Protein AF-A0A6P4AEH3-F1 (afdb_monomer_lite)

Foldseek 3Di:
DDPLVVCLVPDDPVLNVVCVPPPDPVVSVVSVVVVVVVVLVVLLVVLVCQLVPQACDDDDLVVSLVSLVVSVVSNVVSPDDADPVNSVVSSVVSHVVVVVVVVVVVVVVVVVVVVVVVVVVVVVVVPPDDDDDDDDDDDDDDDDDDDDDDDDDDDDDDDDDDDDDDDDDDDD

Sequence (172 aa):
MTARCYILASVAEYLRKQIDDLECVLEILQTLDGMFAKSNSTARQAVIGALMNTRITEGNVRDHCLKMMGHISAAEVIGAKLEQEMKIDMILESLLDSFNKLKLTLVELMHELESTERFFVKQGNAYHAESSSIPKGKLKGGKKNKKQKETGPAIKPTVMKKSKGKCFKCRQ

Radius of gyration: 39.33 Å; chains: 1; bounding box: 103×27×96 Å

pLDDT: mean 74.21, std 24.33, range [27.44, 97.69]

Structure (mmCIF, N/CA/C/O backbone):
data_AF-A0A6P4AEH3-F1
#
_entry.id   AF-A0A6P4AEH3-F1
#
loop_
_atom_site.group_PDB
_atom_site.id
_atom_site.type_symbol
_atom_site.label_atom_id
_atom_site.label_alt_id
_atom_site.label_comp_id
_atom_site.label_asym_id
_atom_site.label_entity_id
_atom_site.label_seq_id
_atom_site.pdbx_PDB_ins_code
_atom_site.Cartn_x
_atom_site.Cartn_y
_atom_site.Cartn_z
_atom_site.occupancy
_atom_site.B_iso_or_equiv
_atom_site.auth_seq_id
_atom_site.auth_comp_id
_atom_site.auth_asym_id
_atom_site.auth_atom_id
_atom_site.pdbx_PDB_model_num
ATOM 1 N N . MET A 1 1 ? 16.520 -6.399 -35.974 1.00 65.44 1 MET A N 1
ATOM 2 C CA . MET A 1 1 ? 15.841 -6.029 -34.712 1.00 65.44 1 MET A CA 1
ATOM 3 C C . MET A 1 1 ? 16.871 -5.398 -33.792 1.00 65.44 1 MET A C 1
ATOM 5 O O . MET A 1 1 ? 17.853 -6.062 -33.491 1.00 65.44 1 MET A O 1
ATOM 9 N N . THR A 1 2 ? 16.709 -4.128 -33.415 1.00 88.38 2 THR A N 1
ATOM 10 C CA . THR A 1 2 ? 17.583 -3.471 -32.426 1.00 88.38 2 THR A CA 1
ATOM 11 C C . THR A 1 2 ? 17.031 -3.696 -31.017 1.00 88.38 2 THR A C 1
ATOM 13 O O . THR A 1 2 ? 15.836 -3.954 -30.854 1.00 88.38 2 THR A O 1
ATOM 16 N N . ALA A 1 3 ? 17.879 -3.584 -29.990 1.00 91.44 3 ALA A N 1
ATOM 17 C CA . ALA A 1 3 ? 17.454 -3.717 -28.593 1.00 91.44 3 ALA A CA 1
ATOM 18 C C . ALA A 1 3 ? 16.290 -2.766 -28.247 1.00 91.44 3 ALA A C 1
ATOM 20 O O . ALA A 1 3 ? 15.340 -3.167 -27.581 1.00 91.44 3 ALA A O 1
ATOM 21 N N . ARG A 1 4 ? 16.302 -1.545 -28.800 1.00 93.06 4 ARG A N 1
ATOM 22 C CA . ARG A 1 4 ? 15.210 -0.571 -28.671 1.00 93.06 4 ARG A CA 1
ATOM 23 C C . ARG A 1 4 ? 13.872 -1.108 -29.184 1.00 93.06 4 ARG A C 1
ATOM 25 O O . ARG A 1 4 ? 12.885 -1.048 -28.460 1.00 93.06 4 ARG A O 1
ATOM 32 N N . CYS A 1 5 ? 13.827 -1.661 -30.399 1.00 91.88 5 CYS A N 1
ATOM 33 C CA . CYS A 1 5 ? 12.586 -2.208 -30.961 1.00 91.88 5 CYS A CA 1
ATOM 34 C C . CYS A 1 5 ? 12.020 -3.343 -30.100 1.00 91.88 5 CYS A C 1
ATOM 36 O O . CYS A 1 5 ? 10.808 -3.443 -29.944 1.00 91.88 5 CYS A O 1
ATOM 38 N N . TYR A 1 6 ? 12.892 -4.176 -29.525 1.00 93.88 6 TYR A N 1
ATOM 39 C CA . TYR A 1 6 ? 12.466 -5.241 -28.621 1.00 93.88 6 TYR A CA 1
ATOM 40 C C . TYR A 1 6 ? 11.863 -4.681 -27.327 1.00 93.88 6 TYR A C 1
ATOM 42 O O . TYR A 1 6 ? 10.778 -5.100 -26.928 1.00 93.88 6 TYR A O 1
ATOM 50 N N . ILE A 1 7 ? 12.515 -3.695 -26.702 1.00 93.62 7 ILE A N 1
ATOM 51 C CA . ILE A 1 7 ? 12.011 -3.057 -25.478 1.00 93.62 7 ILE A CA 1
ATOM 52 C C . ILE A 1 7 ? 10.654 -2.389 -25.742 1.00 93.62 7 ILE A C 1
ATOM 54 O O . ILE A 1 7 ? 9.695 -2.672 -25.031 1.00 93.62 7 ILE A O 1
ATOM 58 N N . LEU A 1 8 ? 10.529 -1.585 -26.803 1.00 92.81 8 LEU A N 1
ATOM 59 C CA . LEU A 1 8 ? 9.272 -0.898 -27.138 1.00 92.81 8 LEU A CA 1
ATOM 60 C C . LEU A 1 8 ? 8.123 -1.862 -27.465 1.00 92.81 8 LEU A C 1
ATOM 62 O O . LEU A 1 8 ? 6.970 -1.557 -27.168 1.00 92.81 8 LEU A O 1
ATOM 66 N N . ALA A 1 9 ? 8.422 -3.024 -28.052 1.00 93.06 9 ALA A N 1
ATOM 67 C CA . ALA A 1 9 ? 7.426 -4.064 -28.302 1.00 93.06 9 ALA A CA 1
ATOM 68 C C . ALA A 1 9 ? 7.006 -4.817 -27.024 1.00 93.06 9 ALA A C 1
ATOM 70 O O . ALA A 1 9 ? 5.902 -5.352 -26.972 1.00 93.06 9 ALA A O 1
ATOM 71 N N . SER A 1 10 ? 7.876 -4.863 -26.010 1.00 92.50 10 SER A N 1
ATOM 72 C CA . SER A 1 10 ? 7.669 -5.630 -24.772 1.00 92.50 10 SER A CA 1
ATOM 73 C C . SER A 1 10 ? 7.032 -4.812 -23.645 1.00 92.50 10 SER A C 1
ATOM 75 O O . SER A 1 10 ? 6.462 -5.372 -22.710 1.00 92.50 10 SER A O 1
ATOM 77 N N . VAL A 1 11 ? 7.163 -3.487 -23.691 1.00 92.38 11 VAL A N 1
ATOM 78 C CA . VAL A 1 11 ? 6.689 -2.579 -22.644 1.00 92.38 11 VAL A CA 1
ATOM 79 C C . VAL A 1 11 ? 5.191 -2.299 -22.803 1.00 92.38 11 VAL A C 1
ATOM 81 O O . VAL A 1 11 ? 4.683 -2.108 -23.907 1.00 92.38 11 VAL A O 1
ATOM 84 N N . ALA A 1 12 ? 4.475 -2.247 -21.676 1.00 92.62 12 ALA A N 1
ATOM 85 C CA . ALA A 1 12 ? 3.052 -1.927 -21.650 1.00 92.62 12 ALA A CA 1
ATOM 86 C C . ALA A 1 12 ? 2.761 -0.543 -22.258 1.00 92.62 12 ALA A C 1
ATOM 88 O O . ALA A 1 12 ? 3.529 0.406 -22.089 1.00 92.62 12 ALA A O 1
ATOM 89 N N . GLU A 1 13 ? 1.605 -0.404 -22.911 1.00 90.94 13 GLU A N 1
ATOM 90 C CA . GLU A 1 13 ? 1.248 0.792 -23.686 1.00 90.94 13 GLU A CA 1
ATOM 91 C C . GLU A 1 13 ? 1.344 2.100 -22.878 1.00 90.94 13 GLU A C 1
ATOM 93 O O . GLU A 1 13 ? 1.803 3.123 -23.387 1.00 90.94 13 GLU A O 1
ATOM 98 N N . TYR A 1 14 ? 0.973 2.066 -21.594 1.00 87.75 14 TYR A N 1
ATOM 99 C CA . TYR A 1 14 ? 1.010 3.247 -20.728 1.00 87.75 14 TYR A CA 1
ATOM 100 C C . TYR A 1 14 ? 2.435 3.743 -20.423 1.00 87.75 14 TYR A C 1
ATOM 102 O O . TYR A 1 14 ? 2.624 4.940 -20.218 1.00 87.75 14 TYR A O 1
ATOM 110 N N . LEU A 1 15 ? 3.429 2.847 -20.403 1.00 89.69 15 LEU A N 1
ATOM 111 C CA . LEU A 1 15 ? 4.845 3.194 -20.229 1.00 89.69 15 LEU A CA 1
ATOM 112 C C . LEU A 1 15 ? 5.470 3.616 -21.557 1.00 89.69 15 LEU A C 1
ATOM 114 O O . LEU A 1 15 ? 6.307 4.515 -21.578 1.00 89.69 15 LEU A O 1
ATOM 118 N N . ARG A 1 16 ? 5.034 3.004 -22.668 1.00 91.81 16 ARG A N 1
ATOM 119 C CA . ARG A 1 16 ? 5.607 3.243 -23.997 1.00 91.81 16 ARG A CA 1
ATOM 120 C C . ARG A 1 16 ? 5.592 4.721 -24.378 1.00 91.81 16 ARG A C 1
ATOM 122 O O . ARG A 1 16 ? 6.592 5.217 -24.876 1.00 91.81 16 ARG A O 1
ATOM 129 N N . LYS A 1 17 ? 4.518 5.445 -24.041 1.00 90.62 17 LYS A N 1
ATOM 130 C CA . LYS A 1 17 ? 4.379 6.891 -24.303 1.00 90.62 17 LYS A CA 1
ATOM 131 C C . LYS A 1 17 ? 5.504 7.756 -23.722 1.00 90.62 17 LYS A C 1
ATOM 133 O O . LYS A 1 17 ? 5.697 8.859 -24.206 1.00 90.62 17 LYS A O 1
ATOM 138 N N . GLN A 1 18 ? 6.210 7.293 -22.688 1.00 89.56 18 GLN A N 1
ATOM 139 C CA . GLN A 1 18 ? 7.309 8.048 -22.071 1.00 89.56 18 GLN A CA 1
ATOM 140 C C . GLN A 1 18 ? 8.694 7.672 -22.609 1.00 89.56 18 GLN A C 1
ATOM 142 O O . GLN A 1 18 ? 9.661 8.360 -22.306 1.00 89.56 18 GLN A O 1
ATOM 147 N N . ILE A 1 19 ? 8.796 6.587 -23.382 1.00 94.31 19 ILE A N 1
ATOM 148 C CA . ILE A 1 19 ? 10.073 6.058 -23.882 1.00 94.31 19 ILE A CA 1
ATOM 149 C C . ILE A 1 19 ? 10.128 5.939 -25.412 1.00 94.31 19 ILE A C 1
ATOM 151 O O . ILE A 1 19 ? 11.173 5.576 -25.945 1.00 94.31 19 ILE A O 1
ATOM 155 N N . ASP A 1 20 ? 9.028 6.221 -26.120 1.00 93.06 20 ASP A N 1
ATOM 156 C CA . ASP A 1 20 ? 8.936 6.081 -27.581 1.00 93.06 20 ASP A CA 1
ATOM 157 C C . ASP A 1 20 ? 9.878 7.053 -28.302 1.00 93.06 20 ASP A C 1
ATOM 159 O O . ASP A 1 20 ? 10.517 6.672 -29.277 1.00 93.06 20 ASP A O 1
ATOM 163 N N . ASP A 1 21 ? 10.050 8.267 -27.778 1.00 92.56 21 ASP A N 1
ATOM 164 C CA . ASP A 1 21 ? 10.915 9.293 -28.379 1.00 92.56 21 ASP A CA 1
ATOM 165 C C . ASP A 1 21 ? 12.406 9.106 -28.044 1.00 92.56 21 ASP A C 1
ATOM 167 O O . ASP A 1 21 ? 13.264 9.785 -28.604 1.00 92.56 21 ASP A O 1
ATOM 171 N N . LEU A 1 22 ? 12.743 8.177 -27.144 1.00 93.62 22 LEU A N 1
ATOM 172 C CA . LEU A 1 22 ? 14.124 7.938 -26.729 1.00 93.62 22 LEU A CA 1
ATOM 173 C C . LEU A 1 22 ? 14.816 6.996 -27.719 1.00 93.62 22 LEU A C 1
ATOM 175 O O . LEU A 1 22 ? 14.379 5.862 -27.932 1.00 93.62 22 LEU A O 1
ATOM 179 N N . GLU A 1 23 ? 15.918 7.439 -28.321 1.00 92.00 23 GLU A N 1
ATOM 180 C CA . GLU A 1 23 ? 16.711 6.624 -29.255 1.00 92.00 23 GLU A CA 1
ATOM 181 C C . GLU A 1 23 ? 17.788 5.797 -28.541 1.00 92.00 23 GLU A C 1
ATOM 183 O O . GLU A 1 23 ? 18.100 4.673 -28.949 1.00 92.00 23 GLU A O 1
ATOM 188 N N . CYS A 1 24 ? 18.334 6.329 -27.445 1.00 93.69 24 CYS A N 1
ATOM 189 C CA . CYS A 1 24 ? 19.392 5.691 -26.679 1.00 93.69 24 CYS A CA 1
ATOM 190 C C . CYS A 1 24 ? 18.826 4.637 -25.718 1.00 93.69 24 CYS A C 1
ATOM 192 O O . CYS A 1 24 ? 17.996 4.921 -24.856 1.00 93.69 24 CYS A O 1
ATOM 194 N N . VAL A 1 25 ? 19.332 3.404 -25.810 1.00 94.44 25 VAL A N 1
ATOM 195 C CA . VAL A 1 25 ? 18.908 2.304 -24.925 1.00 94.44 25 VAL A CA 1
ATOM 196 C C . VAL A 1 25 ? 19.202 2.615 -23.453 1.00 94.44 25 VAL A C 1
ATOM 198 O O . VAL A 1 25 ? 18.405 2.253 -22.592 1.00 94.44 25 VAL A O 1
ATOM 201 N N . LEU A 1 26 ? 20.302 3.313 -23.151 1.00 94.88 26 LEU A N 1
ATOM 202 C CA . LEU A 1 26 ? 20.632 3.705 -21.776 1.00 94.88 26 LEU A CA 1
ATOM 203 C C . LEU A 1 26 ? 19.604 4.686 -21.197 1.00 94.88 26 LEU A C 1
ATOM 205 O O . LEU A 1 26 ? 19.187 4.510 -20.057 1.00 94.88 26 LEU A O 1
ATOM 209 N N . GLU A 1 27 ? 19.150 5.662 -21.984 1.00 94.75 27 GLU A N 1
ATOM 210 C CA . GLU A 1 27 ? 18.126 6.629 -21.559 1.00 94.75 27 GLU A CA 1
ATOM 211 C C . GLU A 1 27 ? 16.769 5.955 -21.335 1.00 94.75 27 GLU A C 1
ATOM 213 O O . GLU A 1 27 ? 16.077 6.270 -20.366 1.00 94.75 27 GLU A O 1
ATOM 218 N N . ILE A 1 28 ? 16.410 4.975 -22.176 1.00 94.81 28 ILE A N 1
ATOM 219 C CA . ILE A 1 28 ? 15.206 4.153 -21.979 1.00 94.81 28 ILE A CA 1
ATOM 220 C C . ILE A 1 28 ? 15.291 3.407 -20.645 1.00 94.81 28 ILE A C 1
ATOM 222 O O . ILE A 1 28 ? 14.342 3.438 -19.861 1.00 94.81 28 ILE A O 1
ATOM 226 N N . LEU A 1 29 ? 16.424 2.753 -20.366 1.00 94.12 29 LEU A N 1
ATOM 227 C CA . LEU A 1 29 ? 16.621 2.007 -19.122 1.00 94.12 29 LEU A CA 1
ATOM 228 C C . LEU A 1 29 ? 16.578 2.923 -17.894 1.00 94.12 29 LEU A C 1
ATOM 230 O O . LEU A 1 29 ? 15.905 2.589 -16.925 1.00 94.12 29 LEU A O 1
ATOM 234 N N . GLN A 1 30 ? 17.231 4.086 -17.947 1.00 94.62 30 GLN A N 1
ATOM 235 C CA . GLN A 1 30 ? 17.209 5.074 -16.863 1.00 94.62 30 GLN A CA 1
ATOM 236 C C . GLN A 1 30 ? 15.808 5.641 -16.623 1.00 94.62 30 GLN A C 1
ATOM 238 O O . GLN A 1 30 ? 15.382 5.778 -15.477 1.00 94.62 30 GLN A O 1
ATOM 243 N N . THR A 1 31 ? 15.067 5.935 -17.693 1.00 94.06 31 THR A N 1
ATOM 244 C CA . THR A 1 31 ? 13.684 6.418 -17.595 1.00 94.06 31 THR A CA 1
ATOM 245 C C . THR A 1 31 ? 12.790 5.371 -16.944 1.00 94.06 31 THR A C 1
ATOM 247 O O . THR A 1 31 ? 12.067 5.681 -15.998 1.00 94.06 31 THR A O 1
ATOM 250 N N . LEU A 1 32 ? 12.874 4.119 -17.401 1.00 93.12 32 LEU A N 1
ATOM 251 C CA . LEU A 1 32 ? 12.119 3.016 -16.813 1.00 93.12 32 LEU A CA 1
ATOM 252 C C . LEU A 1 32 ? 12.475 2.827 -15.336 1.00 93.12 32 LEU A C 1
ATOM 254 O O . LEU A 1 32 ? 11.569 2.785 -14.506 1.00 93.12 32 LEU A O 1
ATOM 258 N N . ASP A 1 33 ? 13.763 2.775 -14.996 1.00 93.69 33 ASP A N 1
ATOM 259 C CA . ASP A 1 33 ? 14.226 2.635 -13.612 1.00 93.69 33 ASP A CA 1
ATOM 260 C C . ASP A 1 33 ? 13.678 3.758 -12.718 1.00 93.69 33 ASP A C 1
ATOM 262 O O . ASP A 1 33 ? 13.077 3.495 -11.675 1.00 93.69 33 ASP A O 1
ATOM 266 N N . GLY A 1 34 ? 13.742 5.008 -13.185 1.00 93.38 34 GLY A N 1
ATOM 267 C CA . GLY A 1 34 ? 13.162 6.156 -12.489 1.00 93.38 34 GLY A CA 1
ATOM 268 C C . GLY A 1 34 ? 11.645 6.046 -12.289 1.00 93.38 34 GLY A C 1
ATOM 269 O O . GLY A 1 34 ? 11.136 6.342 -11.201 1.00 93.38 34 GLY A O 1
ATOM 270 N N . MET A 1 35 ? 10.903 5.584 -13.301 1.00 90.56 35 MET A N 1
ATOM 271 C CA . MET A 1 35 ? 9.454 5.361 -13.203 1.00 90.56 35 MET A CA 1
ATOM 272 C C . MET A 1 35 ? 9.120 4.271 -12.179 1.00 90.56 35 MET A C 1
ATOM 274 O O . MET A 1 35 ? 8.226 4.465 -11.346 1.00 90.56 35 MET A O 1
ATOM 278 N N . PHE A 1 36 ? 9.849 3.152 -12.195 1.00 89.94 36 PHE A N 1
ATOM 279 C CA . PHE A 1 36 ? 9.655 2.060 -11.243 1.00 89.94 36 PHE A CA 1
ATOM 280 C C . PHE A 1 36 ? 10.037 2.474 -9.820 1.00 89.94 36 PHE A C 1
ATOM 282 O O . PHE A 1 36 ? 9.240 2.265 -8.903 1.00 89.94 36 PHE A O 1
ATOM 289 N N . ALA A 1 37 ? 11.170 3.150 -9.628 1.00 90.94 37 ALA A N 1
ATOM 290 C CA . ALA A 1 37 ? 11.592 3.677 -8.332 1.00 90.94 37 ALA A CA 1
ATOM 291 C C . ALA A 1 37 ? 10.551 4.639 -7.738 1.00 90.94 37 ALA A C 1
ATOM 293 O O . ALA A 1 37 ? 10.156 4.504 -6.574 1.00 90.94 37 ALA A O 1
ATOM 294 N N . LYS A 1 38 ? 10.037 5.573 -8.551 1.00 90.31 38 LYS A N 1
ATOM 295 C CA . LYS A 1 38 ? 8.970 6.492 -8.136 1.00 90.31 38 LYS A CA 1
ATOM 296 C C . LYS A 1 38 ? 7.694 5.739 -7.768 1.00 90.31 38 LYS A C 1
ATOM 298 O O . LYS A 1 38 ? 7.136 5.993 -6.703 1.00 90.31 38 LYS A O 1
ATOM 303 N N . SER A 1 39 ? 7.256 4.799 -8.609 1.00 87.75 39 SER A N 1
ATOM 304 C CA . SER A 1 39 ? 6.047 4.007 -8.353 1.00 87.75 39 SER A CA 1
ATOM 305 C C . SER A 1 39 ? 6.152 3.202 -7.055 1.00 87.75 39 SER A C 1
ATOM 307 O O . SER A 1 39 ? 5.213 3.204 -6.262 1.00 87.75 39 SER A O 1
ATOM 309 N N . ASN A 1 40 ? 7.317 2.607 -6.782 1.00 89.06 40 ASN A N 1
ATOM 310 C CA . ASN A 1 40 ? 7.579 1.871 -5.552 1.00 89.06 40 ASN A CA 1
ATOM 311 C C . ASN A 1 40 ? 7.515 2.795 -4.327 1.00 89.06 40 ASN A C 1
ATOM 313 O O . ASN A 1 40 ? 6.883 2.465 -3.327 1.00 89.06 40 ASN A O 1
ATOM 317 N N . SER A 1 41 ? 8.102 3.993 -4.416 1.00 91.00 41 SER A N 1
ATOM 318 C CA . SER A 1 41 ? 8.011 5.001 -3.352 1.00 91.00 41 SER A CA 1
ATOM 319 C C . SER A 1 41 ? 6.561 5.402 -3.064 1.00 91.00 41 SER A C 1
ATOM 321 O O . SER A 1 41 ? 6.123 5.373 -1.912 1.00 91.00 41 SER A O 1
ATOM 323 N N . THR A 1 42 ? 5.779 5.695 -4.107 1.00 93.19 42 THR A N 1
ATOM 324 C CA . THR A 1 42 ? 4.357 6.034 -3.966 1.00 93.19 42 THR A CA 1
ATOM 325 C C . THR A 1 42 ? 3.549 4.874 -3.383 1.00 93.19 42 THR A C 1
ATOM 327 O O . THR A 1 42 ? 2.730 5.096 -2.494 1.00 93.19 42 THR A O 1
ATOM 330 N N . ALA A 1 43 ? 3.801 3.636 -3.816 1.00 92.75 43 ALA A N 1
ATOM 331 C CA . ALA A 1 43 ? 3.141 2.450 -3.274 1.00 92.75 43 ALA A CA 1
ATOM 332 C C . ALA A 1 43 ? 3.447 2.266 -1.779 1.00 92.75 43 ALA A C 1
ATOM 334 O O . ALA A 1 43 ? 2.529 2.060 -0.984 1.00 92.75 43 ALA A O 1
ATOM 335 N N . ARG A 1 44 ? 4.714 2.429 -1.371 1.00 94.12 44 ARG A N 1
ATOM 336 C CA . ARG A 1 44 ? 5.117 2.403 0.046 1.00 94.12 44 ARG A CA 1
ATOM 337 C C . ARG A 1 44 ? 4.385 3.465 0.857 1.00 94.12 44 ARG A C 1
ATOM 339 O O . ARG A 1 44 ? 3.833 3.151 1.907 1.00 94.12 44 ARG A O 1
ATOM 346 N N . GLN A 1 45 ? 4.347 4.704 0.369 1.00 94.81 45 GLN A N 1
ATOM 347 C CA . GLN A 1 45 ? 3.644 5.800 1.041 1.00 94.81 45 GLN A CA 1
ATOM 348 C C . GLN A 1 45 ? 2.141 5.532 1.165 1.00 94.81 45 GLN A C 1
ATOM 350 O O . GLN A 1 45 ? 1.572 5.767 2.229 1.00 94.81 45 GLN A O 1
ATOM 355 N N . ALA A 1 46 ? 1.505 5.000 0.118 1.00 96.31 46 ALA A N 1
ATOM 356 C CA . ALA A 1 46 ? 0.088 4.655 0.140 1.00 96.31 46 ALA A CA 1
ATOM 357 C C . ALA A 1 46 ? -0.221 3.563 1.174 1.00 96.31 46 ALA A C 1
ATOM 359 O O . ALA A 1 46 ? -1.182 3.693 1.930 1.00 96.31 46 ALA A O 1
ATOM 360 N N . VAL A 1 47 ? 0.609 2.518 1.255 1.00 96.88 47 VAL A N 1
ATOM 361 C CA . VAL A 1 47 ? 0.440 1.447 2.247 1.00 96.88 47 VAL A CA 1
ATOM 362 C C . VAL A 1 47 ? 0.667 1.951 3.669 1.00 96.88 47 VAL A C 1
ATOM 364 O O . VAL A 1 47 ? -0.153 1.674 4.542 1.00 96.88 47 VAL A O 1
ATOM 367 N N . ILE A 1 48 ? 1.719 2.740 3.908 1.00 94.88 48 ILE A N 1
ATOM 368 C CA . ILE A 1 48 ? 1.971 3.349 5.224 1.00 94.88 48 ILE A CA 1
ATOM 369 C C . ILE A 1 48 ? 0.796 4.245 5.623 1.00 94.88 48 ILE A C 1
ATOM 371 O O . ILE A 1 48 ? 0.291 4.145 6.739 1.00 94.88 48 ILE A O 1
ATOM 375 N N . GLY A 1 49 ? 0.319 5.083 4.702 1.00 95.56 49 GLY A N 1
ATOM 376 C CA . GLY A 1 49 ? -0.845 5.930 4.929 1.00 95.56 49 GLY A CA 1
ATOM 377 C C . GLY A 1 49 ? -2.098 5.117 5.251 1.00 95.56 49 GLY A C 1
ATOM 378 O O . GLY A 1 49 ? -2.833 5.476 6.166 1.00 95.56 49 GLY A O 1
ATOM 379 N N . ALA A 1 50 ? -2.330 4.005 4.554 1.00 95.38 50 ALA A N 1
ATOM 380 C CA . ALA A 1 50 ? -3.466 3.133 4.823 1.00 95.38 50 ALA A CA 1
ATOM 381 C C . ALA A 1 50 ? -3.369 2.464 6.203 1.00 95.38 50 ALA A C 1
ATOM 383 O O . ALA A 1 50 ? -4.356 2.467 6.934 1.00 95.38 50 ALA A O 1
ATOM 384 N N . LEU A 1 51 ? -2.196 1.957 6.593 1.00 94.94 51 LEU A N 1
ATOM 385 C CA . LEU A 1 51 ? -1.973 1.369 7.919 1.00 94.94 51 LEU A CA 1
ATOM 386 C C . LEU A 1 51 ? -2.197 2.393 9.037 1.00 94.94 51 LEU A C 1
ATOM 388 O O . LEU A 1 51 ? -2.922 2.127 9.990 1.00 94.94 51 LEU A O 1
ATOM 392 N N . MET A 1 52 ? -1.616 3.585 8.894 1.00 91.06 52 MET A N 1
ATOM 393 C CA . MET A 1 52 ? -1.626 4.598 9.950 1.00 91.06 52 MET A CA 1
ATOM 394 C C . MET A 1 52 ? -2.967 5.306 10.102 1.00 91.06 52 MET A C 1
ATOM 396 O O . MET A 1 52 ? -3.291 5.728 11.208 1.00 91.06 52 MET A O 1
ATOM 400 N N . ASN A 1 53 ? -3.747 5.442 9.026 1.00 91.38 53 ASN A N 1
ATOM 401 C CA . ASN A 1 53 ? -4.990 6.222 9.036 1.00 91.38 53 ASN A CA 1
ATOM 402 C C . ASN A 1 53 ? -6.257 5.366 9.057 1.00 91.38 53 ASN A C 1
ATOM 404 O O . ASN A 1 53 ? -7.349 5.900 9.254 1.00 91.38 53 ASN A O 1
ATOM 408 N N . THR A 1 54 ? -6.154 4.051 8.857 1.00 91.81 54 THR A N 1
ATOM 409 C CA . THR A 1 54 ? -7.324 3.183 8.979 1.00 91.81 54 THR A CA 1
ATOM 410 C C . THR A 1 54 ? -7.708 3.087 10.452 1.00 91.81 54 THR A C 1
ATOM 412 O O . THR A 1 54 ? -6.978 2.563 11.290 1.00 91.81 54 THR A O 1
ATOM 415 N N . ARG A 1 55 ? -8.869 3.653 10.769 1.00 89.50 55 ARG A N 1
ATOM 416 C CA . ARG A 1 55 ? -9.533 3.572 12.068 1.00 89.50 55 ARG A CA 1
ATOM 417 C C . ARG A 1 55 ? -10.909 2.979 11.864 1.00 89.50 55 ARG A C 1
ATOM 419 O O . ARG A 1 55 ? -11.510 3.144 10.802 1.00 89.50 55 ARG A O 1
ATOM 426 N N . ILE A 1 56 ? -11.411 2.307 12.886 1.00 88.00 56 ILE A N 1
ATOM 427 C CA . ILE A 1 56 ? -12.800 1.868 12.902 1.00 88.00 56 ILE A CA 1
ATOM 428 C C . ILE A 1 56 ? -13.704 3.103 13.059 1.00 88.00 56 ILE A C 1
ATOM 430 O O . ILE A 1 56 ? -13.687 3.793 14.077 1.00 88.00 56 ILE A O 1
ATOM 434 N N . THR A 1 57 ? -14.444 3.448 12.007 1.00 73.12 57 THR A N 1
ATOM 435 C CA . THR A 1 57 ? -15.305 4.642 11.998 1.00 73.12 57 THR A CA 1
ATOM 436 C C . THR A 1 57 ? -16.735 4.303 12.385 1.00 73.12 57 THR A C 1
ATOM 438 O O . THR A 1 57 ? -17.273 4.946 13.272 1.00 73.12 57 THR A O 1
ATOM 441 N N . GLU A 1 58 ? -17.310 3.276 11.760 1.00 66.12 58 GLU A N 1
ATOM 442 C CA . GLU A 1 58 ? -18.653 2.734 11.988 1.00 66.12 58 GLU A CA 1
ATOM 443 C C . GLU A 1 58 ? -18.724 1.415 11.206 1.00 66.12 58 GLU A C 1
ATOM 445 O O . GLU A 1 58 ? -18.422 1.394 10.011 1.00 66.12 58 GL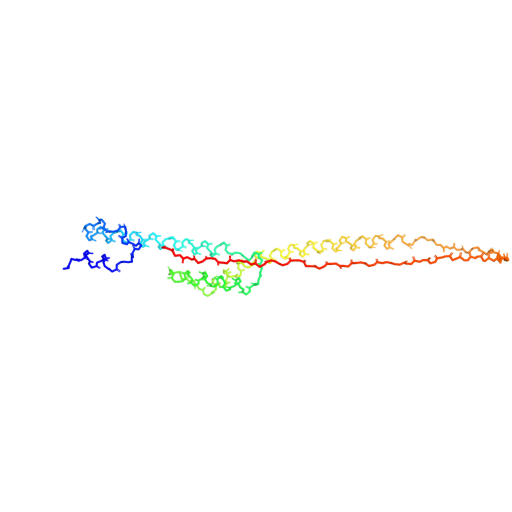U A O 1
ATOM 450 N N . GLY A 1 59 ? -19.060 0.300 11.859 1.00 67.94 59 GLY A N 1
ATOM 451 C CA . GLY A 1 59 ? -19.197 -0.984 11.169 1.00 67.94 59 GLY A CA 1
ATOM 452 C C . GLY A 1 59 ? -18.714 -2.204 11.945 1.00 67.94 59 GLY A C 1
ATOM 453 O O . GLY A 1 59 ? -18.304 -2.142 13.102 1.00 67.94 59 GLY A O 1
ATOM 454 N N . ASN A 1 60 ? -18.804 -3.343 11.268 1.00 85.56 60 ASN A N 1
ATOM 455 C CA . ASN A 1 60 ? -18.466 -4.664 11.773 1.00 85.56 60 ASN A CA 1
ATOM 456 C C . ASN A 1 60 ? -16.949 -4.816 11.982 1.00 85.56 60 ASN A C 1
ATOM 458 O O . ASN A 1 60 ? -16.167 -4.698 11.037 1.00 85.56 60 ASN A O 1
ATOM 462 N N . VAL A 1 61 ? -16.544 -5.165 13.207 1.00 89.19 61 VAL A N 1
ATOM 463 C CA . VAL A 1 61 ? -15.141 -5.422 13.587 1.00 89.19 61 VAL A CA 1
ATOM 464 C C . VAL A 1 61 ? -14.474 -6.429 12.650 1.00 89.19 61 VAL A C 1
ATOM 466 O O . VAL A 1 61 ? -13.316 -6.249 12.287 1.00 89.19 61 VAL A O 1
ATOM 469 N N . ARG A 1 62 ? -15.201 -7.460 12.196 1.00 91.50 62 ARG A N 1
ATOM 470 C CA . ARG A 1 62 ? -14.665 -8.463 11.261 1.00 91.50 62 ARG A CA 1
ATOM 471 C C . ARG A 1 62 ? -14.185 -7.824 9.959 1.00 91.50 62 ARG A C 1
ATOM 473 O O . ARG A 1 62 ? -13.089 -8.140 9.504 1.00 91.50 62 ARG A O 1
ATOM 480 N N . ASP A 1 63 ? -14.992 -6.946 9.374 1.00 92.25 63 ASP A N 1
ATOM 481 C CA . ASP A 1 63 ? -14.684 -6.328 8.082 1.00 92.25 63 ASP A CA 1
ATOM 482 C C . ASP A 1 63 ? -13.506 -5.359 8.219 1.00 92.25 63 ASP A C 1
ATOM 484 O O . ASP A 1 63 ? -12.624 -5.317 7.361 1.00 92.25 63 ASP A O 1
ATOM 488 N N . HIS A 1 64 ? -13.434 -4.652 9.350 1.00 92.88 64 HIS A N 1
ATOM 489 C CA . HIS A 1 64 ? -12.282 -3.820 9.695 1.00 92.88 64 HIS A CA 1
ATOM 490 C C . HIS A 1 64 ? -10.995 -4.642 9.844 1.00 92.88 64 HIS A C 1
ATOM 492 O O . HIS A 1 64 ? -9.981 -4.303 9.234 1.00 92.88 64 HIS A O 1
ATOM 498 N N . CYS A 1 65 ? -11.030 -5.756 10.583 1.00 93.56 65 CYS A N 1
ATOM 499 C CA . CYS A 1 65 ? -9.875 -6.647 10.729 1.00 93.56 65 CYS A CA 1
ATOM 500 C C . CYS A 1 65 ? -9.413 -7.202 9.377 1.00 93.56 65 CYS A C 1
ATOM 502 O O . CYS A 1 65 ? -8.217 -7.214 9.098 1.00 93.56 65 CYS A O 1
ATOM 504 N N . LEU A 1 66 ? -10.345 -7.621 8.512 1.00 95.31 66 LEU A N 1
ATOM 505 C CA . LEU A 1 66 ? -10.027 -8.077 7.153 1.00 95.31 66 LEU A CA 1
ATOM 506 C C . LEU A 1 66 ? -9.351 -6.974 6.331 1.00 95.31 66 LEU A C 1
ATOM 508 O O . LEU A 1 66 ? -8.351 -7.233 5.661 1.00 95.31 66 LEU A O 1
ATOM 512 N N . LYS A 1 67 ? -9.852 -5.739 6.419 1.00 95.50 67 LYS A N 1
ATOM 513 C CA . LYS A 1 67 ? -9.256 -4.583 5.742 1.00 95.50 67 LYS A CA 1
ATOM 514 C C . LYS A 1 67 ? -7.834 -4.302 6.235 1.00 95.50 67 LYS A C 1
ATOM 516 O O . LYS A 1 67 ? -6.933 -4.140 5.413 1.00 95.50 67 LYS A O 1
ATOM 521 N N . MET A 1 68 ? -7.610 -4.302 7.550 1.00 96.38 68 MET A N 1
ATOM 522 C CA . MET A 1 68 ? -6.272 -4.115 8.119 1.00 96.38 68 MET A CA 1
ATOM 523 C C . MET A 1 68 ? -5.310 -5.240 7.749 1.00 96.38 68 MET A C 1
ATOM 525 O O . MET A 1 68 ? -4.176 -4.956 7.369 1.00 96.38 68 MET A O 1
ATOM 529 N N . MET A 1 69 ? -5.762 -6.497 7.762 1.00 96.69 69 MET A N 1
ATOM 530 C CA . MET A 1 69 ? -4.960 -7.616 7.260 1.00 96.69 69 MET A CA 1
ATOM 531 C C . MET A 1 69 ? -4.584 -7.422 5.788 1.00 96.69 69 MET A C 1
ATOM 533 O O . MET A 1 69 ? -3.436 -7.650 5.428 1.00 96.69 69 MET A O 1
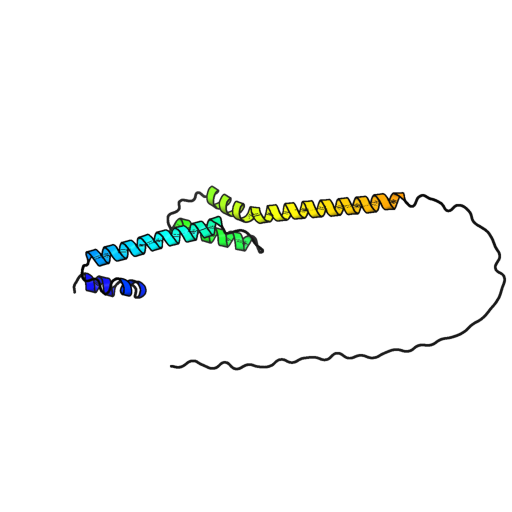ATOM 537 N N . GLY A 1 70 ? -5.499 -6.919 4.953 1.00 97.25 70 GLY A N 1
ATOM 538 C CA . GLY A 1 70 ? -5.194 -6.569 3.564 1.00 97.25 70 GLY A CA 1
ATOM 539 C C . GLY A 1 70 ? -4.085 -5.517 3.433 1.00 97.25 70 GLY A C 1
ATOM 540 O O . GLY A 1 70 ? -3.191 -5.666 2.599 1.00 97.25 70 GLY A O 1
ATOM 541 N N . HIS A 1 71 ? -4.091 -4.481 4.277 1.00 97.44 71 HIS A N 1
ATOM 542 C CA . HIS A 1 71 ? -3.026 -3.471 4.307 1.00 97.44 71 HIS A CA 1
ATOM 543 C C . HIS A 1 71 ? -1.684 -4.041 4.789 1.00 97.44 71 HIS A C 1
ATOM 545 O O . HIS A 1 71 ? -0.647 -3.729 4.205 1.00 97.44 71 HIS A O 1
ATOM 551 N N . ILE A 1 72 ? -1.702 -4.915 5.797 1.00 97.69 72 ILE A N 1
ATOM 552 C CA . ILE A 1 72 ? -0.514 -5.622 6.294 1.00 97.69 72 ILE A CA 1
ATOM 553 C C . ILE A 1 72 ? 0.075 -6.514 5.195 1.00 97.69 72 ILE A C 1
ATOM 555 O O . ILE A 1 72 ? 1.265 -6.419 4.909 1.00 97.69 72 ILE A O 1
ATOM 559 N N . SER A 1 73 ? -0.749 -7.315 4.513 1.00 97.25 73 SER A N 1
ATOM 560 C CA . SER A 1 73 ? -0.294 -8.152 3.397 1.00 97.25 73 SER A CA 1
ATOM 561 C C . SER A 1 73 ? 0.287 -7.318 2.254 1.00 97.25 73 SER A C 1
ATOM 563 O O . SER A 1 73 ? 1.314 -7.683 1.688 1.00 97.25 73 SER A O 1
ATOM 565 N N . ALA A 1 74 ? -0.319 -6.169 1.935 1.00 96.81 74 ALA A N 1
ATOM 566 C CA . ALA A 1 74 ? 0.235 -5.249 0.943 1.00 96.81 74 ALA A CA 1
ATOM 567 C C . ALA A 1 74 ? 1.610 -4.700 1.364 1.00 96.81 74 ALA A C 1
ATOM 569 O O . ALA A 1 74 ? 2.496 -4.565 0.522 1.00 96.81 74 ALA A O 1
ATOM 570 N N . ALA A 1 75 ? 1.821 -4.427 2.656 1.00 96.12 75 ALA A N 1
ATOM 571 C CA . ALA A 1 75 ? 3.123 -4.008 3.171 1.00 96.12 75 ALA A CA 1
ATOM 572 C C . ALA A 1 75 ? 4.187 -5.095 2.982 1.00 96.12 75 ALA A C 1
ATOM 574 O O . ALA A 1 75 ? 5.293 -4.793 2.534 1.00 96.12 75 ALA A O 1
ATOM 575 N N . GLU A 1 76 ? 3.849 -6.354 3.265 1.00 96.38 76 GLU A N 1
ATOM 576 C CA . GLU A 1 76 ? 4.763 -7.490 3.094 1.00 96.38 76 GLU A CA 1
ATOM 577 C C . GLU A 1 76 ? 5.135 -7.725 1.627 1.00 96.38 76 GLU A C 1
ATOM 579 O O . GLU A 1 76 ? 6.303 -7.955 1.323 1.00 96.38 76 GLU A O 1
ATOM 584 N N . VAL A 1 77 ? 4.179 -7.583 0.700 1.00 95.38 77 VAL A N 1
ATOM 585 C CA . VAL A 1 77 ? 4.440 -7.670 -0.750 1.00 95.38 77 VAL A CA 1
ATOM 586 C C . VAL A 1 77 ? 5.434 -6.599 -1.214 1.00 95.38 77 VAL A C 1
ATOM 588 O O . VAL A 1 77 ? 6.260 -6.862 -2.084 1.00 95.38 77 VAL A O 1
ATOM 591 N N . ILE A 1 78 ? 5.402 -5.409 -0.607 1.00 93.00 78 ILE A N 1
ATOM 592 C CA . ILE A 1 78 ? 6.352 -4.318 -0.887 1.00 93.00 78 ILE A CA 1
ATOM 593 C C . ILE A 1 78 ? 7.663 -4.483 -0.075 1.00 93.00 78 ILE A C 1
ATOM 595 O O . ILE A 1 78 ? 8.562 -3.643 -0.118 1.00 93.00 78 ILE A O 1
ATOM 599 N N . GLY A 1 79 ? 7.816 -5.599 0.645 1.00 93.25 79 GLY A N 1
ATOM 600 C CA . GLY A 1 79 ? 9.049 -5.996 1.326 1.00 93.25 79 GLY A CA 1
ATOM 601 C C . GLY A 1 79 ? 9.136 -5.597 2.799 1.00 93.25 79 GLY A C 1
ATOM 602 O O . GLY A 1 79 ? 10.218 -5.684 3.383 1.00 93.25 79 GLY A O 1
ATOM 603 N N . ALA A 1 80 ? 8.039 -5.155 3.423 1.00 94.50 80 ALA A N 1
ATOM 604 C CA . ALA A 1 80 ? 8.017 -4.949 4.867 1.00 94.50 80 ALA A CA 1
ATOM 605 C C . ALA A 1 80 ? 8.159 -6.291 5.601 1.00 94.50 80 ALA A C 1
ATOM 607 O O . ALA A 1 80 ? 7.488 -7.267 5.276 1.00 94.50 80 ALA A O 1
ATOM 608 N N . LYS A 1 81 ? 9.020 -6.328 6.619 1.00 95.75 81 LYS A N 1
ATOM 609 C CA . LYS A 1 81 ? 9.162 -7.478 7.515 1.00 95.75 81 LYS A CA 1
ATOM 610 C C . LYS A 1 81 ? 8.407 -7.16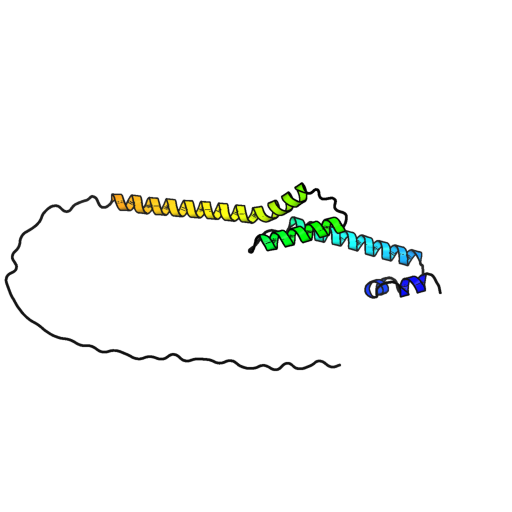8 8.795 1.00 95.75 81 LYS A C 1
ATOM 612 O O . LYS A 1 81 ? 8.910 -6.430 9.634 1.00 95.75 81 LYS A O 1
ATOM 617 N N . LEU A 1 82 ? 7.185 -7.675 8.891 1.00 95.56 82 LEU A N 1
ATOM 618 C CA . LEU A 1 82 ? 6.323 -7.467 10.046 1.00 95.56 82 LEU A CA 1
ATOM 619 C C . LEU A 1 82 ? 6.260 -8.767 10.838 1.00 95.56 82 LEU A C 1
ATOM 621 O O . LEU A 1 82 ? 5.825 -9.793 10.315 1.00 95.56 82 LEU A O 1
ATOM 625 N N . GLU A 1 83 ? 6.709 -8.734 12.088 1.00 97.31 83 GLU A N 1
ATOM 626 C CA . GLU A 1 83 ? 6.575 -9.884 12.978 1.00 97.31 83 GLU A CA 1
ATOM 627 C C . GLU A 1 83 ? 5.111 -10.092 13.358 1.00 97.31 83 GLU A C 1
ATOM 629 O O . GLU A 1 83 ? 4.298 -9.166 13.317 1.00 97.31 83 GLU A O 1
ATOM 634 N N . GLN A 1 84 ? 4.763 -11.325 13.723 1.00 96.19 84 GLN A N 1
ATOM 635 C CA . GLN A 1 84 ? 3.378 -11.683 14.009 1.00 96.19 84 GLN A CA 1
ATOM 636 C C . GLN A 1 84 ? 2.771 -10.818 15.124 1.00 96.19 84 GLN A C 1
ATOM 638 O O . GLN A 1 84 ? 1.616 -10.415 15.006 1.00 96.19 84 GLN A O 1
ATOM 643 N N . GLU A 1 85 ? 3.551 -10.499 16.157 1.00 96.94 85 GLU A N 1
ATOM 644 C CA . GLU A 1 85 ? 3.132 -9.624 17.258 1.00 96.94 85 GLU A CA 1
ATOM 645 C C . GLU A 1 85 ? 2.803 -8.216 16.748 1.00 96.94 85 GLU A C 1
ATOM 647 O O . GLU A 1 85 ? 1.682 -7.754 16.939 1.00 96.94 85 GLU A O 1
ATOM 652 N N . MET A 1 86 ? 3.683 -7.605 15.943 1.00 95.69 86 MET A N 1
ATOM 653 C CA . MET A 1 86 ? 3.424 -6.286 15.347 1.00 95.69 86 MET A CA 1
ATOM 654 C C . MET A 1 86 ? 2.139 -6.258 14.510 1.00 95.69 86 MET A C 1
ATOM 656 O O . MET A 1 86 ? 1.411 -5.268 14.514 1.00 95.69 86 MET A O 1
ATOM 660 N N . LYS A 1 87 ? 1.849 -7.330 13.759 1.00 96.25 87 LYS A N 1
ATOM 661 C CA . LYS A 1 87 ? 0.617 -7.418 12.956 1.00 96.25 87 LYS A CA 1
ATOM 662 C C . LYS A 1 87 ? -0.624 -7.397 13.842 1.00 96.25 87 LYS A C 1
ATOM 664 O O . LYS A 1 87 ? -1.605 -6.740 13.499 1.00 96.25 87 LYS A O 1
ATOM 669 N N . ILE A 1 88 ? -0.583 -8.133 14.953 1.00 95.38 88 ILE A N 1
ATOM 670 C CA . ILE A 1 88 ? -1.672 -8.185 15.930 1.00 95.38 88 ILE A CA 1
ATOM 671 C C . ILE A 1 88 ? -1.839 -6.809 16.576 1.00 95.38 88 ILE A C 1
ATOM 673 O O . ILE A 1 88 ? -2.953 -6.286 16.584 1.00 95.38 88 ILE A O 1
ATOM 677 N N . ASP A 1 89 ? -0.743 -6.198 17.022 1.00 94.06 89 ASP A N 1
ATOM 678 C CA . ASP A 1 89 ? -0.754 -4.888 17.671 1.00 94.06 89 ASP A CA 1
ATOM 679 C C . ASP A 1 89 ? -1.339 -3.810 16.757 1.00 94.06 89 ASP A C 1
ATOM 681 O O . ASP A 1 89 ? -2.259 -3.105 17.161 1.00 94.06 89 ASP A O 1
ATOM 685 N N . MET A 1 90 ? -0.928 -3.750 15.487 1.00 94.06 90 MET A N 1
ATOM 686 C CA . MET A 1 90 ? -1.488 -2.797 14.518 1.00 94.06 90 MET A CA 1
ATOM 687 C C . MET A 1 90 ? -3.004 -2.951 14.336 1.00 94.06 90 MET A C 1
ATOM 689 O O . MET A 1 90 ? -3.731 -1.959 14.217 1.00 94.06 90 MET A O 1
ATOM 693 N N . ILE A 1 91 ? -3.507 -4.190 14.295 1.00 94.06 91 ILE A N 1
ATOM 694 C CA . ILE A 1 91 ? -4.948 -4.441 14.182 1.00 94.06 91 ILE A CA 1
ATOM 695 C C . ILE A 1 91 ? -5.653 -3.956 15.449 1.00 94.06 91 ILE A C 1
ATOM 697 O O . ILE A 1 91 ? -6.656 -3.249 15.344 1.00 94.06 91 ILE A O 1
ATOM 701 N N . LEU A 1 92 ? -5.127 -4.284 16.629 1.00 91.94 92 LEU A N 1
ATOM 702 C CA . LEU A 1 92 ? -5.700 -3.847 17.900 1.00 91.94 92 LEU A CA 1
ATOM 703 C C . LEU A 1 92 ? -5.696 -2.319 18.019 1.00 91.94 92 LEU A C 1
ATOM 705 O O . LEU A 1 92 ? -6.745 -1.730 18.269 1.00 91.94 92 LEU A O 1
ATOM 709 N N . GLU A 1 93 ? -4.572 -1.657 17.758 1.00 91.00 93 GLU A N 1
ATOM 710 C CA . GLU A 1 93 ? -4.450 -0.195 17.805 1.00 91.00 93 GLU A CA 1
ATOM 711 C C . GLU A 1 93 ? -5.456 0.502 16.884 1.00 91.00 93 GLU A C 1
ATOM 713 O O . GLU A 1 93 ? -6.109 1.466 17.284 1.00 91.00 93 GLU A O 1
ATOM 718 N N . SER A 1 94 ? -5.667 -0.027 15.676 1.00 90.69 94 SER A N 1
ATOM 719 C CA . SER A 1 94 ? -6.651 0.522 14.736 1.00 90.69 94 SER A CA 1
ATOM 720 C C . SER A 1 94 ? -8.107 0.416 15.227 1.00 90.69 94 SER A C 1
ATOM 722 O O . SER A 1 94 ? -8.976 1.149 14.740 1.00 90.69 94 SER A O 1
ATOM 724 N N . LEU A 1 95 ? -8.374 -0.488 16.180 1.00 88.56 95 LEU A N 1
ATOM 725 C CA . LEU A 1 95 ? -9.674 -0.698 16.820 1.00 88.56 95 LEU A CA 1
ATOM 726 C C . LEU A 1 95 ? -9.860 0.158 18.081 1.00 88.56 95 LEU A C 1
ATOM 728 O O . LEU A 1 95 ? -10.993 0.555 18.373 1.00 88.56 95 LEU A O 1
ATOM 732 N N . LEU A 1 96 ? -8.782 0.441 18.828 1.00 79.31 96 LEU A N 1
ATOM 733 C CA . LEU A 1 96 ? -8.826 1.095 20.146 1.00 79.31 96 LEU A CA 1
ATOM 734 C C . LEU A 1 96 ? -9.549 2.455 20.141 1.00 79.31 96 LEU A C 1
ATOM 736 O O . LEU A 1 96 ? -10.185 2.803 21.137 1.00 79.31 96 LEU A O 1
ATOM 740 N N . ASP A 1 97 ? -9.551 3.181 19.020 1.00 66.69 97 ASP A N 1
ATOM 741 C CA . ASP A 1 97 ? -10.290 4.447 18.890 1.00 66.69 97 ASP A CA 1
ATOM 742 C C . ASP A 1 97 ? -11.804 4.289 19.126 1.00 66.69 97 ASP A C 1
ATOM 744 O O . ASP A 1 97 ? -12.434 5.162 19.726 1.00 66.69 97 ASP A O 1
ATOM 748 N N . SER A 1 98 ? -12.409 3.162 18.730 1.00 65.25 98 SER A N 1
ATOM 749 C CA . SER A 1 98 ? -13.826 2.890 19.035 1.00 65.25 98 SER A CA 1
ATOM 750 C C . SER A 1 98 ? -14.060 2.506 20.493 1.00 65.25 98 SER A C 1
ATOM 752 O O . SER A 1 98 ? -15.062 2.910 21.081 1.00 65.25 98 SER A O 1
ATOM 754 N N . PHE A 1 99 ? -13.133 1.766 21.105 1.00 62.97 99 PHE A N 1
ATOM 755 C CA . PHE A 1 99 ? -13.239 1.372 22.510 1.00 62.97 99 PHE A CA 1
ATOM 756 C C . PHE A 1 99 ? -13.144 2.580 23.439 1.00 62.97 99 PHE A C 1
ATOM 758 O O . PHE A 1 99 ? -13.856 2.643 24.440 1.00 62.97 99 PHE A O 1
ATOM 765 N N . ASN A 1 100 ? -12.314 3.563 23.093 1.00 64.25 100 ASN A N 1
ATOM 766 C CA . ASN A 1 100 ? -12.236 4.818 23.833 1.00 64.25 100 ASN A CA 1
ATOM 767 C C . ASN A 1 100 ? -13.539 5.624 23.723 1.00 64.25 100 ASN A C 1
ATOM 769 O O . ASN A 1 100 ? -14.012 6.140 24.735 1.00 64.25 100 ASN A O 1
ATOM 773 N N . LYS A 1 101 ? -14.179 5.657 22.545 1.00 64.12 101 LYS A N 1
ATOM 774 C CA . LYS A 1 101 ? -15.513 6.264 22.380 1.00 64.12 101 LYS A CA 1
ATOM 775 C C . LYS A 1 101 ? -16.579 5.553 23.216 1.00 64.12 101 LYS A C 1
ATOM 777 O O . LYS A 1 101 ? -17.309 6.215 23.940 1.00 64.12 101 LYS A O 1
ATOM 782 N N . LEU A 1 102 ? -16.626 4.218 23.191 1.00 66.06 102 LEU A N 1
ATOM 783 C CA . LEU A 1 102 ? -17.570 3.438 24.006 1.00 66.06 102 LEU A CA 1
ATOM 784 C C . LEU A 1 102 ? -17.379 3.675 25.510 1.00 66.06 102 LEU A C 1
ATOM 786 O O . LEU A 1 102 ? -18.361 3.787 26.239 1.00 66.06 102 LEU A O 1
ATOM 790 N N . LYS A 1 103 ? -16.128 3.778 25.979 1.00 69.69 103 LYS A N 1
ATOM 791 C CA . LYS A 1 103 ? -15.827 4.116 27.378 1.00 69.69 103 LYS A CA 1
ATOM 792 C C . LYS A 1 103 ? -16.337 5.507 27.751 1.00 69.69 103 LYS A C 1
ATOM 794 O O . LYS A 1 103 ? -16.940 5.641 28.809 1.00 69.69 103 LYS A O 1
ATOM 799 N N . LEU A 1 104 ? -16.128 6.514 26.900 1.00 73.06 104 LEU A N 1
ATOM 800 C CA . LEU A 1 104 ? -16.645 7.869 27.128 1.00 73.06 104 LEU A CA 1
ATOM 801 C C . LEU A 1 104 ? -18.178 7.874 27.201 1.00 73.06 104 LEU A C 1
ATOM 803 O O . LEU A 1 104 ? -18.727 8.375 28.176 1.00 73.06 104 LEU A O 1
ATOM 807 N N . THR A 1 105 ? -18.857 7.214 26.258 1.00 79.31 105 THR A N 1
ATOM 808 C CA . THR A 1 105 ? -20.325 7.089 26.268 1.00 79.31 105 THR A CA 1
ATOM 809 C C . THR A 1 105 ? -20.844 6.345 27.501 1.00 79.31 105 THR A C 1
ATOM 811 O O . THR A 1 105 ? -21.875 6.712 28.055 1.00 79.31 105 THR A O 1
ATOM 814 N N . LEU A 1 106 ? -20.138 5.314 27.977 1.00 78.06 106 LEU A N 1
ATOM 815 C CA . LEU A 1 106 ? -20.508 4.611 29.208 1.00 78.06 106 LEU A CA 1
ATOM 816 C C . LEU A 1 106 ? -20.375 5.511 30.444 1.00 78.06 106 LEU A C 1
ATOM 818 O O . LEU A 1 106 ? -21.241 5.470 31.313 1.00 78.06 106 LEU A O 1
ATOM 822 N N . VAL A 1 107 ? -19.318 6.325 30.522 1.00 84.62 107 VAL A N 1
ATOM 823 C CA . VAL A 1 107 ? -19.124 7.298 31.611 1.00 84.62 107 VAL A CA 1
ATOM 824 C C . VAL A 1 107 ? -20.222 8.366 31.591 1.00 84.62 107 VAL A C 1
ATOM 826 O O . VAL A 1 107 ? -20.762 8.697 32.645 1.00 84.62 107 VAL A O 1
ATOM 829 N N . GLU A 1 108 ? -20.596 8.865 30.412 1.00 85.38 108 GLU A N 1
ATOM 830 C CA . GLU A 1 108 ? -21.715 9.804 30.243 1.00 85.38 108 GLU A CA 1
ATOM 831 C C . GLU A 1 108 ? -23.041 9.182 30.697 1.00 85.38 108 GLU A C 1
ATOM 833 O O . GLU A 1 108 ? -23.772 9.783 31.484 1.00 85.38 108 GLU A O 1
ATOM 838 N N . LEU A 1 109 ? -23.312 7.943 30.279 1.00 85.75 109 LEU A N 1
ATOM 839 C CA . LEU A 1 109 ? -24.509 7.206 30.672 1.00 85.75 109 LEU A CA 1
ATOM 840 C C . LEU A 1 109 ? -24.545 6.948 32.185 1.00 85.75 109 LEU A C 1
ATOM 842 O O . LEU A 1 109 ? -25.581 7.134 32.815 1.00 85.75 109 LEU A O 1
ATOM 846 N N . MET A 1 110 ? -23.415 6.568 32.788 1.00 86.75 110 MET A N 1
ATOM 847 C CA . MET A 1 110 ? -23.298 6.435 34.242 1.00 86.75 110 MET A CA 1
ATOM 848 C C . MET A 1 110 ? -23.608 7.755 34.952 1.00 86.75 110 MET A C 1
ATOM 850 O O . MET A 1 110 ? -24.387 7.765 35.901 1.00 86.75 110 MET A O 1
ATOM 854 N N . HIS A 1 111 ? -23.057 8.873 34.476 1.00 91.56 111 HIS A N 1
ATOM 855 C CA . HIS A 1 111 ? -23.307 10.185 35.066 1.00 91.56 111 HIS A CA 1
ATOM 856 C C . HIS A 1 111 ? -24.784 10.606 34.956 1.00 91.56 111 HIS A C 1
ATOM 858 O O . HIS A 1 111 ? -25.354 11.126 35.918 1.00 91.56 111 HIS A O 1
ATOM 864 N N . GLU A 1 112 ? -25.440 10.360 33.818 1.00 86.81 112 GLU A N 1
ATOM 865 C CA . GLU A 1 112 ? -26.876 10.624 33.660 1.00 86.81 112 GLU A CA 1
ATOM 866 C C . GLU A 1 112 ? -27.745 9.738 34.559 1.00 86.81 112 GLU A C 1
ATOM 868 O O . GLU A 1 112 ? -28.700 10.233 35.168 1.00 86.81 112 GLU A O 1
ATOM 873 N N . LEU A 1 113 ? -27.404 8.452 34.688 1.00 85.38 113 LEU A N 1
ATOM 874 C CA . LEU A 1 113 ? -28.096 7.526 35.583 1.00 85.38 113 LEU A CA 1
ATOM 875 C C . LEU A 1 113 ? -27.953 7.957 37.045 1.00 85.38 113 LEU A C 1
ATOM 877 O O . LEU A 1 113 ? -28.959 8.050 37.744 1.00 85.38 113 LEU A O 1
ATOM 881 N N . GLU A 1 114 ? -26.747 8.313 37.489 1.00 89.62 114 GLU A N 1
ATOM 882 C CA . GLU A 1 114 ? -26.509 8.826 38.843 1.00 89.62 114 GLU A CA 1
ATOM 883 C C . GLU A 1 114 ? -27.225 10.161 39.104 1.00 89.62 114 GLU A C 1
ATOM 885 O O . GLU A 1 114 ? -27.708 10.417 40.210 1.00 89.62 114 GLU A O 1
ATOM 890 N N . SER A 1 115 ? -27.286 11.046 38.105 1.00 85.38 115 SER A N 1
ATOM 891 C CA . SER A 1 115 ? -28.009 12.321 38.197 1.00 85.38 115 SER A CA 1
ATOM 892 C C . SER A 1 115 ? -29.515 12.090 38.355 1.00 85.38 115 SER A C 1
ATOM 894 O O . SER A 1 115 ? -30.169 12.685 39.218 1.00 85.38 115 SER A O 1
ATOM 896 N N . THR A 1 116 ? -30.048 11.156 37.570 1.00 80.25 116 THR A N 1
ATOM 897 C CA . THR A 1 116 ? -31.451 10.743 37.587 1.00 80.25 116 THR A CA 1
ATOM 898 C C . THR A 1 116 ? -31.809 10.049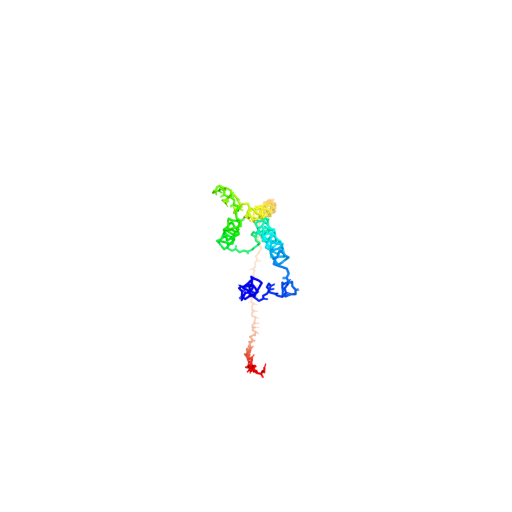 38.903 1.00 80.25 116 THR A C 1
ATOM 900 O O . THR A 1 116 ? -32.809 10.390 39.533 1.00 80.25 116 THR A O 1
ATOM 903 N N . GLU A 1 117 ? -30.961 9.145 39.394 1.00 80.44 117 GLU A N 1
ATOM 904 C CA . GLU A 1 117 ? -31.121 8.494 40.697 1.00 80.44 117 GLU A CA 1
ATOM 905 C C . GLU A 1 117 ? -31.155 9.522 41.837 1.00 80.44 117 GLU A C 1
ATOM 907 O O . GLU A 1 117 ? -32.069 9.509 42.665 1.00 80.44 117 GLU A O 1
ATOM 912 N N . ARG A 1 118 ? -30.231 10.493 41.843 1.00 79.88 118 ARG A N 1
ATOM 913 C CA . ARG A 1 118 ? -30.232 11.585 42.833 1.00 79.88 118 ARG A CA 1
ATOM 914 C C . ARG A 1 118 ? -31.495 12.441 42.773 1.00 79.88 118 ARG A C 1
ATOM 916 O O . ARG A 1 118 ? -31.907 12.971 43.806 1.00 79.88 118 ARG A O 1
ATOM 923 N N . PHE A 1 119 ? -32.106 12.601 41.601 1.00 77.44 119 PHE A N 1
ATOM 924 C CA . PHE A 1 119 ? -33.377 13.309 41.458 1.00 77.44 119 PHE A CA 1
ATOM 925 C C . PHE A 1 119 ? -34.528 12.539 42.125 1.00 77.44 119 PHE A C 1
ATOM 927 O O . PHE A 1 119 ? -35.275 13.117 42.916 1.00 77.44 119 PHE A O 1
ATOM 934 N N . PHE A 1 120 ? -34.615 11.226 41.902 1.00 71.50 120 PHE A N 1
ATOM 935 C CA . PHE A 1 120 ? -35.642 10.375 42.513 1.00 71.50 120 PHE A CA 1
ATOM 936 C C . PHE A 1 120 ? -35.469 10.207 44.030 1.00 71.50 120 PHE A C 1
ATOM 938 O O . PHE A 1 120 ? -36.454 10.263 44.768 1.00 71.50 120 PHE A O 1
ATOM 945 N N . VAL A 1 121 ? -34.231 10.093 44.521 1.00 68.75 121 VAL A N 1
ATOM 946 C CA . VAL A 1 121 ? -33.933 10.032 45.965 1.00 68.75 121 VAL A CA 1
ATOM 947 C C . VAL A 1 121 ? -34.306 11.342 46.674 1.00 68.75 121 VAL A C 1
ATOM 949 O O . VAL A 1 121 ? -34.826 11.320 47.788 1.00 68.75 121 VAL A O 1
ATOM 952 N N . LYS A 1 122 ? -34.119 12.501 46.027 1.00 60.91 122 LYS A N 1
ATOM 953 C CA . LYS A 1 122 ? -34.566 13.796 46.573 1.00 60.91 122 LYS A CA 1
ATOM 954 C C . LYS A 1 122 ? -36.092 13.932 46.597 1.00 60.91 122 LYS A C 1
ATOM 956 O O . LYS A 1 122 ? -36.616 14.538 47.527 1.00 60.91 122 LYS A O 1
ATOM 961 N N . GLN A 1 123 ? -36.799 13.370 45.614 1.00 56.69 123 GLN A N 1
ATOM 962 C CA . GLN A 1 123 ? -38.265 13.401 45.558 1.00 56.69 123 GLN A CA 1
ATOM 963 C C . GLN A 1 123 ? -38.902 12.469 46.601 1.00 56.69 123 GLN A C 1
ATOM 965 O O . GLN A 1 123 ? -39.840 12.878 47.279 1.00 56.69 123 GLN A O 1
ATOM 970 N N . GLY A 1 124 ? -38.341 11.268 46.808 1.00 51.44 124 GLY A N 1
ATOM 971 C CA . GLY A 1 124 ? -38.774 10.301 47.830 1.00 51.44 124 GLY A CA 1
ATOM 972 C C . GLY A 1 124 ? -38.776 10.848 49.262 1.00 51.44 124 GLY A C 1
ATOM 973 O O . GLY A 1 124 ? -39.610 10.454 50.075 1.00 51.44 124 GLY A O 1
ATOM 974 N N . ASN A 1 125 ? -37.913 11.826 49.547 1.00 52.88 125 ASN A N 1
ATOM 975 C CA . ASN A 1 125 ? -37.810 12.464 50.860 1.00 52.88 125 ASN A CA 1
ATOM 976 C C . ASN A 1 125 ? -38.818 13.617 51.067 1.00 52.88 125 ASN A C 1
ATOM 978 O O . ASN A 1 125 ? -38.854 14.197 52.149 1.00 52.88 125 ASN A O 1
ATOM 982 N N . ALA A 1 126 ? -39.648 13.946 50.065 1.00 45.88 126 ALA A N 1
ATOM 983 C CA . ALA A 1 126 ? -40.657 15.010 50.135 1.00 45.88 126 ALA A CA 1
ATOM 984 C C . ALA A 1 126 ? -42.090 14.511 50.433 1.00 45.88 126 ALA A C 1
ATOM 986 O O . ALA A 1 126 ? -42.990 15.331 50.594 1.00 45.88 126 ALA A O 1
ATOM 987 N N . TYR A 1 127 ? -42.325 13.196 50.547 1.00 43.09 127 TYR A N 1
ATOM 988 C CA . TYR A 1 127 ? -43.664 12.624 50.802 1.00 43.09 127 TYR A CA 1
ATOM 989 C C . TYR A 1 127 ? -43.896 12.159 52.247 1.00 43.09 127 TYR A C 1
ATOM 991 O O . TYR A 1 127 ? -44.792 11.357 52.500 1.00 43.09 127 TYR A O 1
ATOM 999 N N . HIS A 1 128 ? -43.119 12.658 53.209 1.00 45.09 128 HIS A N 1
ATOM 1000 C CA . HIS A 1 128 ? -43.406 12.482 54.634 1.00 45.09 128 HIS A CA 1
ATOM 1001 C C . HIS A 1 128 ? -43.801 13.818 55.272 1.00 45.09 128 HIS A C 1
ATOM 1003 O O . HIS A 1 128 ? -43.136 14.332 56.163 1.00 45.09 128 HIS A O 1
ATOM 1009 N N . ALA A 1 129 ? -44.920 14.380 54.820 1.00 46.91 129 ALA A N 1
ATOM 1010 C CA . ALA A 1 129 ? -45.668 15.347 55.607 1.00 46.91 129 ALA A CA 1
ATOM 1011 C C . ALA A 1 129 ? -47.168 15.208 55.315 1.00 46.91 129 ALA A C 1
ATOM 1013 O O . ALA A 1 129 ? -47.673 15.664 54.297 1.00 46.91 129 ALA A O 1
ATOM 1014 N N . GLU A 1 130 ? -47.837 14.579 56.284 1.00 44.25 130 GLU A N 1
ATOM 1015 C CA . GLU A 1 130 ? -49.145 14.998 56.788 1.00 44.25 130 GLU A CA 1
ATOM 1016 C C . GLU A 1 130 ? -50.404 14.589 56.002 1.00 44.25 130 GLU A C 1
ATOM 1018 O O . GLU A 1 130 ? -50.801 15.206 55.022 1.00 44.25 130 GLU A O 1
ATOM 1023 N N . SER A 1 131 ? -51.140 13.608 56.542 1.00 36.84 131 SER A N 1
ATOM 1024 C CA . SER A 1 131 ? -52.602 13.725 56.675 1.00 36.84 131 SER A CA 1
ATOM 1025 C C . SER A 1 131 ? -53.101 12.852 57.834 1.00 36.84 131 SER A C 1
ATOM 1027 O O . SER A 1 131 ? -53.421 11.676 57.670 1.00 36.84 131 SER A O 1
ATOM 1029 N N . SER A 1 132 ? -53.164 13.435 59.031 1.00 43.88 132 SER A N 1
ATOM 1030 C CA . SER A 1 132 ? -54.025 12.941 60.105 1.00 43.88 132 SER A CA 1
ATOM 1031 C C . SER A 1 132 ? -55.394 13.613 60.002 1.00 43.88 132 SER A C 1
ATOM 1033 O O . SER A 1 132 ? -55.491 14.809 59.743 1.00 43.88 132 SER A O 1
ATOM 1035 N N . SER A 1 133 ? -56.418 12.830 60.338 1.00 42.41 133 SER A N 1
ATOM 1036 C CA . SER A 1 133 ? -57.751 13.209 60.820 1.00 42.41 133 SER A CA 1
ATOM 1037 C C . SER A 1 133 ? -58.890 13.466 59.812 1.00 42.41 133 SER A C 1
ATOM 1039 O O . SER A 1 133 ? -58.922 14.384 59.003 1.00 42.41 133 SER A O 1
ATOM 1041 N N . ILE A 1 134 ? -59.878 12.581 59.960 1.00 46.84 134 ILE A N 1
ATOM 1042 C CA . ILE A 1 134 ? -61.246 12.542 59.432 1.00 46.84 134 ILE A CA 1
ATOM 1043 C C . ILE A 1 134 ? -62.041 13.805 59.823 1.00 46.84 134 ILE A C 1
ATOM 1045 O O . ILE A 1 134 ? -61.918 14.253 60.963 1.00 46.84 134 ILE A O 1
ATOM 1049 N N . PRO A 1 135 ? -63.025 14.232 59.004 1.00 39.66 135 PRO A N 1
ATOM 1050 C CA . PRO A 1 135 ? -64.310 14.642 59.577 1.00 39.66 135 PRO A CA 1
ATOM 1051 C C . PRO A 1 135 ? -65.515 13.899 58.975 1.00 39.66 135 PRO A C 1
ATOM 1053 O O . PRO A 1 135 ? -65.690 13.780 57.764 1.00 39.66 135 PRO A O 1
ATOM 1056 N N . LYS A 1 136 ? -66.390 13.429 59.873 1.00 41.81 136 LYS A N 1
ATOM 1057 C CA . LYS A 1 136 ? -67.737 12.911 59.595 1.00 41.81 136 LYS A CA 1
ATOM 1058 C C . LYS A 1 136 ? -68.675 14.058 59.185 1.00 41.81 136 LYS A C 1
ATOM 1060 O O . LYS A 1 136 ? -68.780 15.038 59.913 1.00 41.81 136 LYS A O 1
ATOM 1065 N N . GLY A 1 137 ? -69.467 13.874 58.125 1.00 32.84 137 GLY A N 1
ATOM 1066 C CA . GLY A 1 137 ? -70.594 14.752 57.780 1.00 32.84 137 GLY A CA 1
ATOM 1067 C C . GLY A 1 137 ? -71.598 14.060 56.851 1.00 32.84 137 GLY A C 1
ATOM 1068 O O . GLY A 1 137 ? -71.240 13.604 55.775 1.00 32.84 137 GLY A O 1
ATOM 1069 N N . LYS A 1 138 ? -72.850 13.923 57.306 1.00 37.00 138 LYS A N 1
ATOM 1070 C CA . LYS A 1 138 ? -73.961 13.171 56.686 1.00 37.00 138 LYS A CA 1
ATOM 1071 C C . LYS A 1 138 ? -74.346 13.687 55.288 1.00 37.00 138 LYS A C 1
ATOM 1073 O O .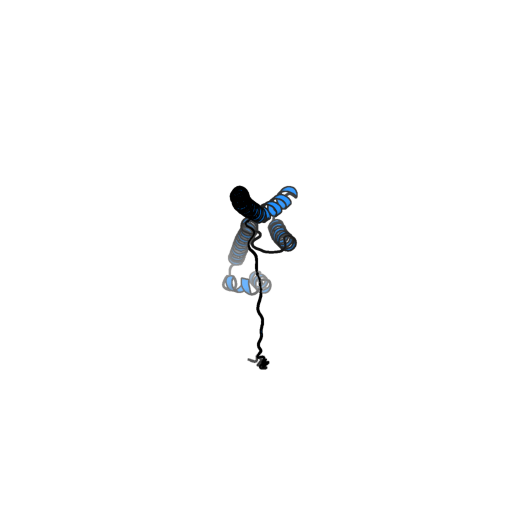 LYS A 1 138 ? -74.550 14.885 55.132 1.00 37.00 138 LYS A O 1
ATOM 1078 N N . LEU A 1 139 ? -74.645 12.786 54.344 1.00 33.88 139 LEU A N 1
ATOM 1079 C CA . LEU A 1 139 ? -75.388 13.116 53.117 1.00 33.88 139 LEU A CA 1
ATOM 1080 C C . LEU A 1 139 ? -76.744 12.395 53.091 1.00 33.88 139 LEU A C 1
ATOM 1082 O O . LEU A 1 139 ? -76.832 11.179 52.930 1.00 33.88 139 LEU A O 1
ATOM 1086 N N . LYS A 1 140 ? -77.812 13.181 53.269 1.00 34.44 140 LYS A N 1
ATOM 1087 C CA . LYS A 1 140 ? -79.202 12.818 52.973 1.00 34.44 140 LYS A CA 1
ATOM 1088 C C . LYS A 1 140 ? -79.558 13.363 51.586 1.00 34.44 140 LYS A C 1
ATOM 1090 O O . LYS A 1 140 ? -79.550 14.570 51.401 1.00 34.44 140 LYS A O 1
ATOM 1095 N N . GLY A 1 141 ? -80.006 12.463 50.710 1.00 29.11 141 GLY A N 1
ATOM 1096 C CA . GLY A 1 141 ? -81.115 12.702 49.781 1.00 29.11 141 GLY A CA 1
ATOM 1097 C C . GLY A 1 141 ? -80.809 13.327 48.414 1.00 29.11 141 GLY A C 1
ATOM 1098 O O . GLY A 1 141 ? -80.226 14.394 48.318 1.00 29.11 141 GLY A O 1
ATOM 1099 N N . GLY A 1 142 ? -81.381 12.715 47.367 1.00 29.84 142 GLY A N 1
ATOM 1100 C CA . GLY A 1 142 ? -82.044 13.501 46.316 1.00 29.84 142 GLY A CA 1
ATOM 1101 C C . GLY A 1 142 ? -81.551 13.380 44.869 1.00 29.84 142 GLY A C 1
ATOM 1102 O O . GLY A 1 142 ? -80.955 14.304 44.351 1.00 29.84 142 GLY A O 1
ATOM 1103 N N . LYS A 1 143 ? -81.933 12.282 44.203 1.00 33.91 143 LYS A N 1
ATOM 1104 C CA . LYS A 1 143 ? -82.559 12.199 42.857 1.00 33.91 143 LYS A CA 1
ATOM 1105 C C . LYS A 1 143 ? -82.070 13.068 41.661 1.00 33.91 143 LYS A C 1
ATOM 1107 O O . LYS A 1 143 ? -82.275 14.271 41.629 1.00 33.91 143 LYS A O 1
ATOM 1112 N N . LYS A 1 144 ? -81.853 12.311 40.563 1.00 31.02 144 LYS A N 1
ATOM 1113 C CA . LYS A 1 144 ? -82.400 12.428 39.178 1.00 31.02 144 LYS A CA 1
ATOM 1114 C C . LYS A 1 144 ? -81.530 13.037 38.053 1.00 31.02 144 LYS A C 1
ATOM 1116 O O . LYS A 1 144 ? -81.415 14.241 37.924 1.00 31.02 144 LYS A O 1
ATOM 1121 N N . ASN A 1 145 ? -81.143 12.120 37.149 1.00 32.88 145 ASN A N 1
ATOM 1122 C CA . ASN A 1 145 ? -81.328 12.080 35.679 1.00 32.88 145 ASN A CA 1
ATOM 1123 C C . ASN A 1 145 ? -80.885 13.284 34.813 1.00 32.88 145 ASN A C 1
ATOM 1125 O O . ASN A 1 145 ? -81.470 14.351 34.932 1.00 32.88 145 ASN A O 1
ATOM 1129 N N . LYS A 1 146 ? -80.141 13.043 33.709 1.00 34.00 146 LYS A N 1
ATOM 1130 C CA . LYS A 1 146 ? -80.663 12.645 32.367 1.00 34.00 146 LYS A CA 1
ATOM 1131 C C . LYS A 1 146 ? -79.648 12.880 31.205 1.00 34.00 146 LYS A C 1
ATOM 1133 O O . LYS A 1 146 ? -79.191 13.995 31.027 1.00 34.00 146 LYS A O 1
ATOM 1138 N N . LYS A 1 147 ? -79.442 11.819 30.393 1.00 30.72 147 LYS A N 1
ATOM 1139 C CA . LYS A 1 147 ? -79.178 11.677 28.919 1.00 30.72 147 LYS A CA 1
ATOM 1140 C C . LYS A 1 147 ? -78.072 12.483 28.192 1.00 30.72 147 LYS A C 1
ATOM 1142 O O . LYS A 1 147 ? -78.079 13.700 28.213 1.00 30.72 147 LYS A O 1
ATOM 1147 N N . GLN A 1 148 ? -77.119 11.781 27.549 1.00 36.25 148 GLN A N 1
ATOM 1148 C CA . GLN A 1 148 ? -77.008 11.345 26.117 1.00 36.25 148 GLN A CA 1
ATOM 1149 C C . GLN A 1 148 ? -76.546 12.427 25.120 1.00 36.25 148 GLN A C 1
ATOM 1151 O O . GLN A 1 148 ? -77.265 13.404 24.948 1.00 36.25 148 GLN A O 1
ATOM 1156 N N . LYS A 1 149 ? -75.494 12.141 24.324 1.00 30.14 149 LYS A N 1
ATOM 1157 C CA . LYS A 1 149 ? -75.615 11.841 22.872 1.00 30.14 149 LYS A CA 1
ATOM 1158 C C . LYS A 1 149 ? -74.287 11.381 22.230 1.00 30.14 149 LYS A C 1
ATOM 1160 O O . LYS A 1 149 ? -73.244 11.975 22.463 1.00 30.14 149 LYS A O 1
ATOM 1165 N N . GLU A 1 150 ? -74.384 10.329 21.418 1.00 33.81 150 GLU A N 1
ATOM 1166 C CA . GLU A 1 150 ? -73.377 9.752 20.508 1.00 33.81 150 GLU A CA 1
ATOM 1167 C C . GLU A 1 150 ? -73.166 10.602 19.239 1.00 33.81 150 GLU A C 1
ATOM 1169 O O . GLU A 1 150 ? -74.065 11.366 18.885 1.00 33.81 150 GLU A O 1
ATOM 1174 N N . THR A 1 151 ? -72.057 10.398 18.501 1.00 28.02 151 THR A N 1
ATOM 1175 C CA . THR A 1 151 ? -72.008 9.878 17.096 1.00 28.02 151 THR A CA 1
ATOM 1176 C C . THR A 1 151 ? -70.588 9.977 16.482 1.00 28.02 151 THR A C 1
ATOM 1178 O O . THR A 1 151 ? -69.931 11.003 16.610 1.00 28.02 151 THR A O 1
ATOM 1181 N N . GLY A 1 152 ? -70.098 8.903 15.833 1.00 27.44 152 GLY A N 1
ATOM 1182 C CA . GLY A 1 152 ? -68.875 8.871 14.983 1.00 27.44 152 GLY A CA 1
ATOM 1183 C C . GLY A 1 152 ? -69.195 9.091 13.485 1.00 27.44 152 GLY A C 1
ATOM 1184 O O . GLY A 1 152 ? -70.229 9.693 13.205 1.00 27.44 152 GLY A O 1
ATOM 1185 N N . PRO A 1 153 ? -68.529 8.419 12.512 1.00 49.34 153 PRO A N 1
ATOM 1186 C CA . PRO A 1 153 ? -67.094 8.346 12.127 1.00 49.34 153 PRO A CA 1
ATOM 1187 C C . PRO A 1 153 ? -66.871 8.577 10.588 1.00 49.34 153 PRO A C 1
ATOM 1189 O O . PRO A 1 153 ? -67.856 8.615 9.860 1.00 49.34 153 PRO A O 1
ATOM 1192 N N . ALA A 1 154 ? -65.629 8.651 10.045 1.00 31.50 154 ALA A N 1
ATOM 1193 C CA . ALA A 1 154 ? -65.300 8.268 8.635 1.00 31.50 154 ALA A CA 1
ATOM 1194 C C . ALA A 1 154 ? -63.790 8.314 8.247 1.00 31.50 154 ALA A C 1
ATOM 1196 O O . ALA A 1 154 ? -63.014 9.100 8.775 1.00 31.50 154 ALA A O 1
ATOM 1197 N N . ILE A 1 155 ? -63.428 7.468 7.268 1.00 34.09 155 ILE A N 1
ATOM 1198 C CA . ILE A 1 155 ? -62.115 6.947 6.802 1.00 34.09 155 ILE A CA 1
ATOM 1199 C C . ILE A 1 155 ? -61.670 7.572 5.456 1.00 34.09 155 ILE A C 1
ATOM 1201 O O . ILE A 1 155 ? -62.566 7.821 4.657 1.00 34.09 155 ILE A O 1
ATOM 1205 N N . LYS A 1 156 ? -60.349 7.655 5.132 1.00 34.56 156 LYS A N 1
ATOM 1206 C CA . LYS A 1 156 ? -59.731 7.371 3.787 1.00 34.56 156 LYS A CA 1
ATOM 1207 C C . LYS A 1 156 ? -58.198 7.104 3.846 1.00 34.56 156 LYS A C 1
ATOM 1209 O O . LYS A 1 156 ? -57.487 7.936 4.402 1.00 34.56 156 LYS A O 1
ATOM 1214 N N . PRO A 1 157 ? -57.663 6.057 3.174 1.00 37.44 157 PRO A N 1
ATOM 1215 C CA . PRO A 1 157 ? -56.282 6.019 2.668 1.00 37.44 157 PRO A CA 1
ATOM 1216 C C . PRO A 1 157 ? -56.236 5.936 1.124 1.00 37.44 157 PRO A C 1
ATOM 1218 O O . PRO A 1 157 ? -57.129 5.360 0.504 1.00 37.44 157 PRO A O 1
ATOM 1221 N N . THR A 1 158 ? -55.179 6.460 0.486 1.00 32.78 158 THR A N 1
ATOM 1222 C CA . THR A 1 158 ? -54.951 6.286 -0.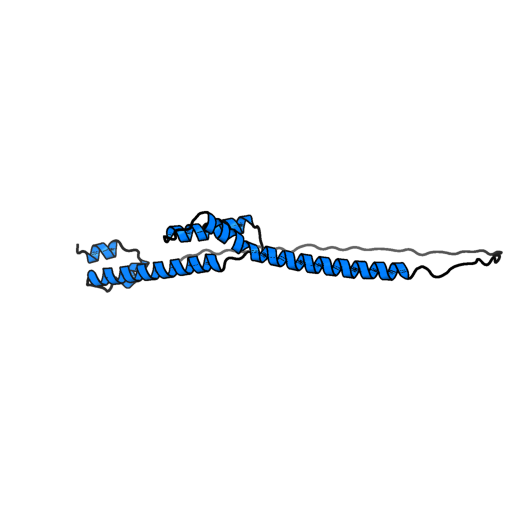967 1.00 32.78 158 THR A CA 1
ATOM 1223 C C . THR A 1 158 ? -53.478 6.049 -1.301 1.00 32.78 158 THR A C 1
ATOM 1225 O O . THR A 1 158 ? -52.581 6.571 -0.647 1.00 32.78 158 THR A O 1
ATOM 1228 N N . VAL A 1 159 ? -53.269 5.230 -2.332 1.00 30.70 159 VAL A N 1
ATOM 1229 C CA . VAL A 1 159 ? -52.062 4.480 -2.706 1.00 30.70 159 VAL A CA 1
ATOM 1230 C C . VAL A 1 159 ? -51.481 4.979 -4.050 1.00 30.70 159 VAL A C 1
ATOM 1232 O O . VAL A 1 159 ? -52.239 5.362 -4.934 1.00 30.70 159 VAL A O 1
ATOM 1235 N N . MET A 1 160 ? -50.148 4.854 -4.194 1.00 33.03 160 MET A N 1
ATOM 1236 C CA . MET A 1 160 ? -49.299 4.733 -5.410 1.00 33.03 160 MET A CA 1
ATOM 1237 C C . MET A 1 160 ? -49.148 5.878 -6.432 1.00 33.03 160 MET A C 1
ATOM 1239 O O . MET A 1 160 ? -50.118 6.360 -7.006 1.00 33.03 160 MET A O 1
ATOM 1243 N N . LYS A 1 161 ? -47.888 6.082 -6.871 1.00 35.06 161 LYS A N 1
ATOM 1244 C CA . LYS A 1 161 ? -47.505 6.002 -8.300 1.00 35.06 161 LYS A CA 1
ATOM 1245 C C . LYS A 1 161 ? -46.011 5.697 -8.506 1.00 35.06 161 LYS A C 1
ATOM 1247 O O . LYS A 1 161 ? -45.134 6.302 -7.908 1.00 35.06 161 LYS A O 1
ATOM 1252 N N . LYS A 1 162 ? -45.777 4.720 -9.384 1.00 34.59 162 LYS A N 1
ATOM 1253 C CA . LYS A 1 162 ? -44.515 4.147 -9.876 1.00 34.59 162 LYS A CA 1
ATOM 1254 C C . LYS A 1 162 ? -44.448 4.511 -11.366 1.00 34.59 162 LYS A C 1
ATOM 1256 O O . LYS A 1 162 ? -45.450 4.305 -12.051 1.00 34.59 162 LYS A O 1
ATOM 1261 N N . SER A 1 163 ? -43.325 5.002 -11.892 1.00 45.44 163 SER A N 1
ATOM 1262 C CA . SER A 1 163 ? -43.149 5.200 -13.344 1.00 45.44 163 SER A CA 1
ATOM 1263 C C . SER A 1 163 ? -41.865 4.557 -13.872 1.00 45.44 163 SER A C 1
ATOM 1265 O O . SER A 1 163 ? -40.801 4.645 -13.269 1.00 45.44 163 SER A O 1
ATOM 1267 N N . LYS A 1 164 ? -42.047 3.858 -14.997 1.00 36.09 164 LYS A N 1
ATOM 1268 C CA . LYS A 1 164 ? -41.119 3.019 -15.766 1.00 36.09 164 LYS A CA 1
ATOM 1269 C C . LYS A 1 164 ? -40.125 3.870 -16.577 1.00 36.09 164 LYS A C 1
ATOM 1271 O O . LYS A 1 164 ? -40.461 4.982 -16.965 1.00 36.09 164 LYS A O 1
ATOM 1276 N N . GLY A 1 165 ? -38.936 3.320 -16.847 1.00 35.22 165 GLY A N 1
ATOM 1277 C CA . GLY A 1 165 ? -37.803 4.020 -17.471 1.00 35.22 165 GLY A CA 1
ATOM 1278 C C . GLY A 1 165 ? -37.689 3.958 -18.997 1.00 35.22 165 GLY A C 1
ATOM 1279 O O . GLY A 1 165 ? -38.695 3.804 -19.684 1.00 35.22 165 GLY A O 1
ATOM 1280 N N . LYS A 1 166 ? -36.440 4.083 -19.487 1.00 47.62 166 LYS A N 1
ATOM 1281 C CA . LYS A 1 166 ? -35.905 3.685 -20.810 1.00 47.62 166 LYS A CA 1
ATOM 1282 C C . LYS A 1 166 ? -34.372 3.872 -20.823 1.00 47.62 166 LYS A C 1
ATOM 1284 O O . LYS A 1 166 ? -33.885 4.955 -20.529 1.00 47.62 166 LYS A O 1
ATOM 1289 N N . CYS A 1 167 ? -33.642 2.807 -21.157 1.00 39.06 167 CYS A N 1
ATOM 1290 C CA . CYS A 1 167 ? -32.196 2.768 -21.411 1.00 39.06 167 CYS A CA 1
ATOM 1291 C C . CYS A 1 167 ? -31.971 2.795 -22.933 1.00 39.06 167 CYS A C 1
ATOM 1293 O O . CYS A 1 167 ? -32.653 2.058 -23.648 1.00 39.06 167 CYS A O 1
ATOM 1295 N N . PHE A 1 168 ? -31.044 3.625 -23.423 1.00 55.22 168 PHE A N 1
ATOM 1296 C CA . PHE A 1 168 ? -30.669 3.704 -24.839 1.00 55.22 168 PHE A CA 1
ATOM 1297 C C . PHE A 1 168 ? -29.174 3.402 -25.031 1.00 55.22 168 PHE A C 1
ATOM 1299 O O . PHE A 1 168 ? -28.320 3.900 -24.305 1.00 55.22 168 PHE A O 1
ATOM 1306 N N . LYS A 1 169 ? -28.914 2.521 -26.003 1.00 50.88 169 LYS A N 1
ATOM 1307 C CA . LYS A 1 169 ? -27.644 1.888 -26.391 1.00 50.88 169 LYS A CA 1
ATOM 1308 C C . LYS A 1 169 ? -26.608 2.850 -26.986 1.00 50.88 169 LYS A C 1
ATOM 1310 O O . LYS A 1 169 ? -26.955 3.743 -27.752 1.00 50.88 169 LYS A O 1
ATOM 1315 N N . CYS A 1 170 ? -25.340 2.514 -26.746 1.00 42.16 170 CYS A N 1
ATOM 1316 C CA . CYS A 1 170 ? -24.140 2.998 -27.429 1.00 42.16 170 CYS A CA 1
ATOM 1317 C C . CYS A 1 170 ? -24.038 2.509 -28.888 1.00 42.16 170 CYS A C 1
ATOM 1319 O O . CYS A 1 170 ? -24.293 1.330 -29.151 1.00 42.16 170 CYS A O 1
ATOM 1321 N N . ARG A 1 171 ? -23.572 3.387 -29.793 1.00 35.78 171 ARG A N 1
ATOM 1322 C CA . ARG A 1 171 ? -22.706 3.082 -30.953 1.00 35.78 171 ARG A CA 1
ATOM 1323 C C . ARG A 1 171 ? -22.215 4.378 -31.622 1.00 35.78 171 ARG A C 1
ATOM 1325 O O . ARG A 1 171 ? -23.008 5.058 -32.269 1.00 35.78 171 ARG A O 1
ATOM 1332 N N . GLN A 1 172 ? -20.920 4.657 -31.499 1.00 44.75 172 GLN A N 1
ATOM 1333 C CA . GLN A 1 172 ? -19.988 4.964 -32.591 1.00 44.75 172 GLN A CA 1
ATOM 1334 C C . GLN A 1 172 ? -18.568 4.806 -32.055 1.00 44.75 172 GLN A C 1
ATOM 1336 O O . GLN A 1 172 ? -18.359 5.197 -30.886 1.00 44.75 172 GLN A O 1
#

Secondary structure (DSSP, 8-state):
--HHHHHHHHS-HHHHHHHTT---HHHHHHHHHHHHHHHHHHHHHHHHHHHHH----SS-HHHHHHHHHHHHHHHHHTT----HHHHHHHHHHHHHHHHHHHHHHHHHHHHHHHHHHHHHHHHHTT----------------------------------------------